Protein AF-A0A3B9HHT2-F1 (afdb_monomer_lite)

pLDDT: mean 70.35, std 12.91, range [38.66, 88.5]

Secondary structure (DSSP, 8-state):
--HHHHHHHHHHHHHHHHHT----TTSTTHHHHHHHHHHHHHHHHHHHHHHHHTTS-HHHHHHHHHHHHHHHHHHHH-

Foldseek 3Di:
DDPVVVVVVLCVVLVVVVVPPPQDPPPPCSVVLVVQSVVLSVVLSVQLVVCVVVPPPSVVSNVVSVVVSVVVNVVSND

Sequence (78 aa):
MDIRTLKKRVFYVIAEAIDHVNLDPSEKDAESKTDSLLTLFEETVTRINAGKRAGTNARAHFRQVKNEFNSRIQEILG

Radius of gyration: 13.77 Å; chains: 1; bounding box: 32×23×40 Å

Structure (mmCIF, N/CA/C/O backbone):
data_AF-A0A3B9HHT2-F1
#
_entry.id   AF-A0A3B9HHT2-F1
#
loop_
_atom_site.group_PDB
_atom_site.id
_atom_site.type_symbol
_atom_site.label_atom_id
_atom_site.label_alt_id
_atom_site.label_comp_id
_atom_site.label_asym_id
_atom_site.label_entity_id
_atom_site.label_seq_id
_atom_site.pdbx_PDB_ins_code
_atom_site.Cartn_x
_atom_site.Cartn_y
_atom_site.Cartn_z
_atom_site.occupancy
_atom_site.B_iso_or_equiv
_atom_site.auth_seq_id
_atom_site.auth_comp_id
_atom_site.auth_asym_id
_atom_site.auth_atom_id
_atom_site.pdbx_PDB_model_num
ATOM 1 N N . MET A 1 1 ? 4.518 7.947 -21.541 1.00 45.44 1 MET A N 1
ATOM 2 C CA . MET A 1 1 ? 3.481 7.859 -20.486 1.00 45.44 1 MET A CA 1
ATOM 3 C C . MET A 1 1 ? 3.918 8.737 -19.326 1.00 45.44 1 MET A C 1
ATOM 5 O O . MET A 1 1 ? 4.945 8.447 -18.723 1.00 45.44 1 MET A O 1
ATOM 9 N N . ASP A 1 2 ? 3.204 9.836 -19.092 1.00 38.66 2 ASP A N 1
ATOM 10 C CA . ASP A 1 2 ? 3.573 10.873 -18.122 1.00 38.66 2 ASP A CA 1
ATOM 11 C C . ASP A 1 2 ? 3.598 10.317 -16.680 1.00 38.66 2 ASP A C 1
ATOM 13 O O . ASP A 1 2 ? 2.793 9.456 -16.307 1.00 38.66 2 ASP A O 1
ATOM 17 N N . ILE A 1 3 ? 4.543 10.786 -15.862 1.00 40.00 3 ILE A N 1
ATOM 18 C CA . ILE A 1 3 ? 4.718 10.402 -14.452 1.00 40.00 3 ILE A CA 1
ATOM 19 C C . ILE A 1 3 ? 3.429 10.658 -13.655 1.00 40.00 3 ILE A C 1
ATOM 21 O O . ILE A 1 3 ? 3.087 9.857 -12.780 1.00 40.00 3 ILE A O 1
ATOM 25 N N . ARG A 1 4 ? 2.662 11.702 -14.008 1.00 46.00 4 ARG A N 1
ATOM 26 C CA . ARG A 1 4 ? 1.348 11.986 -13.401 1.00 46.00 4 ARG A CA 1
ATOM 27 C C . ARG A 1 4 ? 0.330 10.870 -13.626 1.00 46.00 4 ARG A C 1
ATOM 29 O O . ARG A 1 4 ? -0.415 10.539 -12.708 1.00 46.00 4 ARG A O 1
ATOM 36 N N . THR A 1 5 ? 0.313 10.258 -14.808 1.00 48.50 5 THR A N 1
ATOM 37 C CA . THR A 1 5 ? -0.653 9.204 -15.157 1.00 48.50 5 THR A CA 1
ATOM 38 C C . THR A 1 5 ? -0.375 7.907 -14.401 1.00 48.50 5 THR A C 1
ATOM 40 O O . THR A 1 5 ? -1.313 7.230 -13.986 1.00 48.50 5 THR A O 1
ATOM 43 N N . LEU A 1 6 ? 0.902 7.565 -14.173 1.00 47.19 6 LEU A N 1
ATOM 44 C CA . LEU A 1 6 ? 1.240 6.387 -13.371 1.00 47.19 6 LEU A CA 1
ATOM 45 C C . LEU A 1 6 ? 0.950 6.621 -11.885 1.00 47.19 6 LEU A C 1
ATOM 47 O O . LEU A 1 6 ? 0.344 5.752 -11.272 1.00 47.19 6 LEU A O 1
ATOM 51 N N . LYS A 1 7 ? 1.300 7.790 -11.327 1.00 48.97 7 LYS A N 1
ATOM 52 C CA . LYS A 1 7 ? 0.941 8.137 -9.941 1.00 48.97 7 LYS A CA 1
ATOM 53 C C . LYS A 1 7 ? -0.568 8.059 -9.713 1.00 48.97 7 LYS A C 1
ATOM 55 O O . LYS A 1 7 ? -0.981 7.440 -8.747 1.00 48.97 7 LYS A O 1
ATOM 60 N N . LYS A 1 8 ? -1.384 8.586 -10.637 1.00 53.25 8 LYS A N 1
ATOM 61 C CA . LYS A 1 8 ? -2.851 8.466 -10.571 1.00 53.25 8 LYS A CA 1
ATOM 62 C C . LYS A 1 8 ? -3.335 7.018 -10.633 1.00 53.25 8 LYS A C 1
ATOM 64 O O . LYS A 1 8 ? -4.196 6.648 -9.855 1.00 53.25 8 LYS A O 1
ATOM 69 N N . ARG A 1 9 ? -2.798 6.189 -11.533 1.00 55.19 9 ARG A N 1
ATOM 70 C CA . ARG A 1 9 ? -3.204 4.773 -11.627 1.00 55.19 9 ARG A CA 1
ATOM 71 C C . ARG A 1 9 ? -2.808 3.958 -10.397 1.00 55.19 9 ARG A C 1
ATOM 73 O O . ARG A 1 9 ? -3.585 3.122 -9.965 1.00 55.19 9 ARG A O 1
ATOM 80 N N . VAL A 1 10 ? -1.622 4.205 -9.845 1.00 57.94 10 VAL A N 1
ATOM 81 C CA . VAL A 1 10 ? -1.163 3.571 -8.600 1.00 57.94 10 VAL A CA 1
ATOM 82 C C . VAL A 1 10 ? -2.003 4.045 -7.419 1.00 57.94 10 VAL A C 1
ATOM 84 O O . VAL A 1 10 ? -2.434 3.219 -6.629 1.00 57.94 10 VAL A O 1
ATOM 87 N N . PHE A 1 11 ? -2.303 5.345 -7.358 1.00 59.72 11 PHE A N 1
ATOM 88 C CA . PHE A 1 11 ? -3.235 5.913 -6.391 1.00 59.72 11 PHE A CA 1
ATOM 89 C C . PHE A 1 11 ? -4.600 5.225 -6.465 1.00 59.72 11 PHE A C 1
ATOM 91 O O . PHE A 1 11 ? -5.069 4.762 -5.444 1.00 59.72 11 PHE A O 1
ATOM 98 N N . TYR A 1 12 ? -5.193 5.074 -7.653 1.00 58.81 12 TYR A N 1
ATOM 99 C CA . TYR A 1 12 ? -6.497 4.417 -7.795 1.00 58.81 12 TYR A CA 1
ATOM 100 C C . TYR A 1 12 ? -6.481 2.952 -7.366 1.00 58.81 12 TYR A C 1
ATOM 102 O O . TYR A 1 12 ? -7.352 2.553 -6.616 1.00 58.81 12 TYR A O 1
ATOM 110 N N . VAL A 1 13 ? -5.486 2.166 -7.787 1.00 58.50 13 VAL A N 1
ATOM 111 C CA . VAL A 1 13 ? -5.424 0.737 -7.431 1.00 58.50 13 VAL A CA 1
ATOM 112 C C . VAL A 1 13 ? -5.229 0.534 -5.928 1.00 58.50 13 VAL A C 1
ATOM 114 O O . VAL A 1 13 ? -5.738 -0.435 -5.377 1.00 58.50 13 VAL A O 1
ATOM 117 N N . ILE A 1 14 ? -4.482 1.421 -5.266 1.00 58.53 14 ILE A N 1
ATOM 118 C CA . ILE A 1 14 ? -4.242 1.305 -3.825 1.00 58.53 14 ILE A CA 1
ATOM 119 C C . ILE A 1 14 ? -5.398 1.910 -3.018 1.00 58.53 14 ILE A C 1
ATOM 121 O O . ILE A 1 14 ? -5.820 1.303 -2.043 1.00 58.53 14 ILE A O 1
ATOM 125 N N . ALA A 1 15 ? -5.956 3.044 -3.442 1.00 57.88 15 ALA A N 1
ATOM 126 C CA . ALA A 1 15 ? -7.150 3.617 -2.827 1.00 57.88 15 ALA A CA 1
ATOM 127 C C . ALA A 1 15 ? -8.340 2.657 -2.934 1.00 57.88 15 ALA A C 1
ATOM 129 O O . ALA A 1 15 ? -9.002 2.435 -1.939 1.00 57.88 15 ALA A O 1
ATOM 130 N N . GLU A 1 16 ? -8.551 2.015 -4.086 1.00 61.81 16 GLU A N 1
ATOM 131 C CA . GLU A 1 16 ? -9.573 0.975 -4.267 1.00 61.81 16 GLU A CA 1
ATOM 132 C C . GLU A 1 16 ? -9.300 -0.241 -3.366 1.00 61.81 16 GLU A C 1
ATOM 134 O O . GLU A 1 16 ? -10.217 -0.781 -2.758 1.00 61.81 16 GLU A O 1
ATOM 139 N N . ALA A 1 17 ? -8.032 -0.644 -3.207 1.00 61.25 17 ALA A N 1
ATOM 140 C CA . ALA A 1 17 ? -7.674 -1.718 -2.283 1.00 61.25 17 ALA A CA 1
ATOM 141 C C . ALA A 1 17 ? -7.984 -1.363 -0.819 1.00 61.25 17 ALA A C 1
ATOM 143 O O . ALA A 1 17 ? -8.432 -2.250 -0.104 1.00 61.25 17 ALA A O 1
ATOM 144 N N . ILE A 1 18 ? -7.773 -0.107 -0.398 1.00 59.91 18 ILE A N 1
ATOM 145 C CA . ILE A 1 18 ? -8.056 0.393 0.961 1.00 59.91 18 ILE A CA 1
ATOM 146 C C . ILE A 1 18 ? -9.553 0.663 1.175 1.00 59.91 18 ILE A C 1
ATOM 148 O O . ILE A 1 18 ? -10.067 0.306 2.225 1.00 59.91 18 ILE A O 1
ATOM 152 N N . ASP A 1 19 ? -10.276 1.212 0.195 1.00 58.78 19 ASP A N 1
ATOM 153 C CA . ASP A 1 19 ? -11.732 1.450 0.268 1.00 58.78 19 ASP A CA 1
ATOM 154 C C . ASP A 1 19 ? -12.516 0.144 0.473 1.00 58.78 19 ASP A C 1
ATOM 156 O O . ASP A 1 19 ? -13.608 0.141 1.041 1.00 58.78 19 ASP A O 1
ATOM 160 N N . HIS A 1 20 ? -11.965 -0.984 0.021 1.00 57.59 20 HIS A N 1
ATOM 161 C CA . HIS A 1 20 ? -12.529 -2.309 0.269 1.00 57.59 20 HIS A CA 1
ATOM 162 C C . HIS A 1 20 ? -12.083 -2.938 1.599 1.00 57.59 20 HIS A C 1
ATOM 164 O O . HIS A 1 20 ? -12.618 -3.981 1.982 1.00 57.59 20 HIS A O 1
ATOM 170 N N . VAL A 1 21 ? -11.145 -2.319 2.322 1.00 61.69 21 VAL A N 1
ATOM 171 C CA . VAL A 1 21 ? -10.814 -2.697 3.697 1.00 61.69 21 VAL A CA 1
ATOM 172 C C . VAL A 1 21 ? -11.832 -2.048 4.626 1.00 61.69 21 VAL A C 1
ATOM 174 O O . VAL A 1 21 ? -11.684 -0.910 5.061 1.00 61.69 21 VAL A O 1
ATOM 177 N N . ASN A 1 22 ? -12.872 -2.799 4.966 1.00 59.50 22 ASN A N 1
ATOM 178 C CA . ASN A 1 22 ? -13.812 -2.380 5.994 1.00 59.50 22 ASN A CA 1
ATOM 179 C C . ASN A 1 22 ? -13.240 -2.750 7.372 1.00 59.50 22 ASN A C 1
ATOM 181 O O . ASN A 1 22 ? -13.513 -3.835 7.886 1.00 59.50 22 ASN A O 1
ATOM 185 N N . LEU A 1 23 ? -12.384 -1.889 7.932 1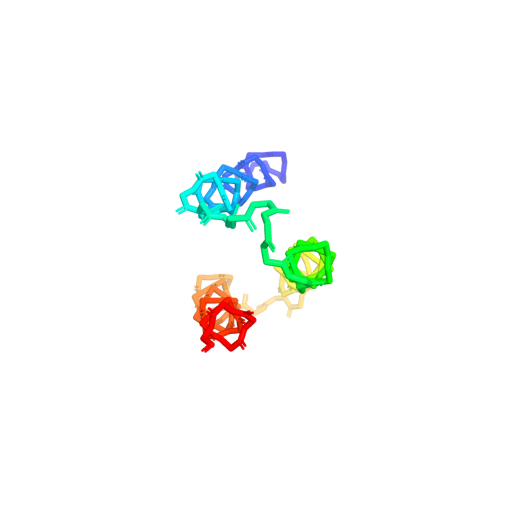.00 61.06 23 LEU A N 1
ATOM 186 C CA . LEU A 1 23 ? -11.956 -2.021 9.326 1.00 61.06 23 LEU A CA 1
ATOM 187 C C . LEU A 1 23 ? -13.148 -1.677 10.218 1.00 61.06 23 LEU A C 1
ATOM 189 O O . LEU A 1 23 ? -13.695 -0.579 10.117 1.00 61.06 23 LEU A O 1
ATOM 193 N N . ASP A 1 24 ? -13.562 -2.610 11.076 1.00 61.34 24 ASP A N 1
ATOM 194 C CA . ASP A 1 24 ? -14.577 -2.321 12.084 1.00 61.34 24 ASP A CA 1
ATOM 195 C C . ASP A 1 24 ? -13.997 -1.274 13.054 1.00 61.34 24 ASP A C 1
ATOM 197 O O . ASP A 1 24 ? -13.008 -1.562 13.728 1.00 61.34 24 ASP A O 1
ATOM 201 N N . PRO A 1 25 ? -14.564 -0.059 13.151 1.00 58.84 25 PRO A N 1
ATOM 202 C CA . PRO A 1 25 ? -14.032 0.989 14.020 1.00 58.84 25 PRO A CA 1
ATOM 203 C C . PRO A 1 25 ? -14.129 0.641 15.515 1.00 58.84 25 PRO A C 1
ATOM 205 O O . PRO A 1 25 ? -13.570 1.357 16.343 1.00 58.84 25 PRO A O 1
ATOM 208 N N . SER A 1 26 ? -14.837 -0.437 15.873 1.00 59.47 26 SER A N 1
ATOM 209 C CA . SER A 1 26 ? -14.855 -0.997 17.225 1.00 59.47 26 SER A CA 1
ATOM 210 C C . SER A 1 26 ? -13.685 -1.951 17.514 1.00 59.47 26 SER A C 1
ATOM 212 O O . SER A 1 26 ? -13.455 -2.283 18.681 1.00 59.47 26 SER A O 1
ATOM 214 N N . GLU A 1 27 ? -12.906 -2.361 16.501 1.00 66.81 27 GLU A N 1
ATOM 215 C CA . GLU A 1 27 ? -11.660 -3.089 16.730 1.00 66.81 27 GLU A CA 1
ATOM 216 C C . GLU A 1 27 ? -10.651 -2.182 17.433 1.00 66.81 27 GLU A C 1
ATOM 218 O O . GLU A 1 27 ? -10.280 -1.112 16.951 1.00 66.81 27 GLU A O 1
ATOM 223 N N . LYS A 1 28 ? -10.135 -2.678 18.560 1.00 68.19 28 LYS A N 1
ATOM 224 C CA . LYS A 1 28 ? -9.105 -2.021 19.373 1.00 68.19 28 LYS A CA 1
ATOM 225 C C . LYS A 1 28 ? -7.854 -1.628 18.571 1.00 68.19 28 LYS A C 1
ATOM 227 O O . LYS A 1 28 ? -7.163 -0.692 18.959 1.00 68.19 28 LYS A O 1
ATOM 232 N N . ASP A 1 29 ? -7.605 -2.312 17.454 1.00 71.31 29 ASP A N 1
ATOM 233 C CA . ASP A 1 29 ? -6.418 -2.135 16.619 1.00 71.31 29 ASP A CA 1
ATOM 234 C C . ASP A 1 29 ? -6.723 -1.453 15.270 1.00 71.31 29 ASP A C 1
ATOM 236 O O . ASP A 1 29 ? -5.822 -1.313 14.443 1.00 71.31 29 ASP A O 1
ATOM 240 N N . ALA A 1 30 ? -7.961 -0.998 15.028 1.00 66.44 30 ALA A N 1
ATOM 241 C CA . ALA A 1 30 ? -8.370 -0.412 13.746 1.00 66.44 30 ALA A CA 1
ATOM 242 C C . ALA A 1 30 ? -7.526 0.814 13.354 1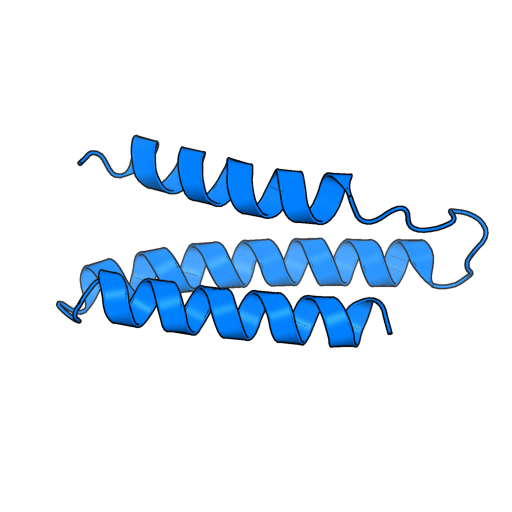.00 66.44 30 ALA A C 1
ATOM 244 O O . ALA A 1 30 ? -7.104 0.942 12.203 1.00 66.44 30 ALA A O 1
ATOM 245 N N . GLU A 1 31 ? -7.223 1.693 14.311 1.00 71.31 31 GLU A N 1
ATOM 246 C CA . GLU A 1 31 ? -6.379 2.875 14.089 1.00 71.31 31 GLU A CA 1
ATOM 247 C C . GLU A 1 31 ? -4.940 2.471 13.723 1.00 71.31 31 GLU A C 1
ATOM 249 O O . GLU A 1 31 ? -4.393 2.933 12.724 1.00 71.31 31 GLU A O 1
ATOM 254 N N . SER A 1 32 ? -4.363 1.502 14.442 1.00 76.62 32 SER A N 1
ATOM 255 C CA . SER A 1 32 ? -3.009 1.000 14.170 1.00 76.62 32 SER A CA 1
ATOM 256 C C . SER A 1 32 ? -2.900 0.266 12.825 1.00 76.62 32 SER A C 1
ATOM 258 O O . SER A 1 32 ? -1.914 0.438 12.096 1.00 76.62 32 SER A O 1
ATOM 260 N N . LYS A 1 33 ? -3.922 -0.517 12.455 1.00 73.94 33 LYS A N 1
ATOM 261 C CA . LYS A 1 33 ? -4.024 -1.155 11.134 1.00 73.94 33 LYS A CA 1
ATOM 262 C C . LYS A 1 33 ? -4.128 -0.101 10.032 1.00 73.94 33 LYS A C 1
ATOM 264 O O . LYS A 1 33 ? -3.442 -0.215 9.018 1.00 73.94 33 LYS A O 1
ATOM 269 N N . THR A 1 34 ? -4.911 0.956 10.250 1.00 74.69 34 THR A N 1
ATOM 270 C CA . THR A 1 34 ? -5.044 2.078 9.307 1.00 74.69 34 THR A CA 1
ATOM 271 C C . THR A 1 34 ? -3.706 2.784 9.077 1.00 74.69 34 THR A C 1
ATOM 273 O O . THR A 1 34 ? -3.280 2.925 7.929 1.00 74.69 34 THR A O 1
ATOM 276 N N . ASP A 1 35 ? -2.994 3.148 10.144 1.00 77.06 35 ASP A N 1
ATOM 277 C CA . ASP A 1 35 ? -1.678 3.795 10.046 1.00 77.06 35 ASP A CA 1
ATOM 278 C C . ASP A 1 35 ? -0.642 2.908 9.340 1.00 77.06 35 ASP A C 1
ATOM 280 O O . ASP A 1 35 ? 0.158 3.379 8.521 1.00 77.06 35 ASP A O 1
ATOM 284 N N . SER A 1 36 ? -0.687 1.599 9.597 1.00 82.12 36 SER A N 1
ATOM 285 C CA . SER A 1 36 ? 0.187 0.623 8.940 1.00 82.12 36 SER A CA 1
ATOM 286 C C . SER A 1 36 ? -0.090 0.531 7.435 1.00 82.12 36 SER A C 1
ATOM 288 O O . SER A 1 36 ? 0.851 0.479 6.637 1.00 82.12 36 SER A O 1
ATOM 290 N N . LEU A 1 37 ? -1.363 0.562 7.023 1.00 79.25 37 LEU A N 1
ATOM 291 C CA . LEU A 1 37 ? -1.758 0.567 5.610 1.00 79.25 37 LEU A CA 1
ATOM 292 C C . LEU A 1 37 ? -1.330 1.857 4.897 1.00 79.25 37 LEU A C 1
ATOM 294 O O . LEU A 1 37 ? -0.825 1.793 3.772 1.00 79.25 37 LEU A O 1
ATOM 298 N N . LEU A 1 38 ? -1.481 3.016 5.548 1.00 78.06 38 LEU A N 1
ATOM 299 C CA . LEU A 1 38 ? -1.028 4.306 5.016 1.00 78.06 38 LEU A CA 1
ATOM 300 C C . LEU A 1 38 ? 0.495 4.336 4.835 1.00 78.06 38 LEU A C 1
ATOM 302 O O . LEU A 1 38 ? 0.988 4.700 3.765 1.00 78.06 38 LEU A O 1
ATOM 306 N N . THR A 1 39 ? 1.242 3.869 5.835 1.00 84.81 39 THR A N 1
ATOM 307 C CA . THR A 1 39 ? 2.709 3.770 5.762 1.00 84.81 39 THR A CA 1
ATOM 308 C C . THR A 1 39 ? 3.143 2.854 4.612 1.00 84.81 39 THR A C 1
ATOM 310 O O . THR A 1 39 ? 3.969 3.227 3.773 1.00 84.81 39 THR A O 1
ATOM 313 N N . LEU A 1 40 ? 2.531 1.670 4.505 1.00 84.56 40 LEU A N 1
ATOM 314 C CA . LEU A 1 40 ? 2.799 0.714 3.430 1.00 84.56 40 LEU A CA 1
ATOM 315 C C . LEU A 1 40 ? 2.519 1.313 2.038 1.00 84.56 40 LEU A C 1
ATOM 317 O O . LEU A 1 40 ? 3.255 1.048 1.077 1.00 84.56 40 LEU A O 1
ATOM 321 N N . PHE A 1 41 ? 1.471 2.130 1.912 1.00 80.00 41 PHE A N 1
ATOM 322 C CA . PHE A 1 41 ? 1.154 2.846 0.679 1.00 80.00 41 PHE A CA 1
ATOM 323 C C . PHE A 1 41 ? 2.274 3.814 0.269 1.00 80.00 41 PHE A C 1
ATOM 325 O O . PHE A 1 41 ? 2.740 3.766 -0.878 1.00 80.00 41 PHE A O 1
ATOM 332 N N . GLU A 1 42 ? 2.750 4.655 1.187 1.00 79.19 42 GLU A N 1
ATOM 333 C CA . GLU A 1 42 ? 3.808 5.635 0.912 1.00 79.19 42 GLU A CA 1
ATOM 334 C C . GLU A 1 42 ? 5.130 4.968 0.495 1.00 79.19 42 GLU A C 1
ATOM 336 O O . GLU A 1 42 ? 5.771 5.372 -0.491 1.00 79.19 42 GLU A O 1
ATOM 341 N N . GLU A 1 43 ? 5.507 3.885 1.181 1.00 86.06 43 GLU A N 1
ATOM 342 C CA . GLU A 1 43 ? 6.678 3.070 0.842 1.00 86.06 43 GLU A CA 1
ATOM 343 C C . GLU A 1 43 ? 6.564 2.488 -0.573 1.00 86.06 43 GLU A C 1
ATOM 345 O O . GLU A 1 43 ? 7.497 2.564 -1.382 1.00 86.06 43 GLU A O 1
ATOM 350 N N . THR A 1 44 ? 5.394 1.945 -0.908 1.00 84.25 44 THR A N 1
ATOM 351 C CA . THR A 1 44 ? 5.113 1.315 -2.205 1.00 84.25 44 THR A CA 1
ATOM 352 C C . THR A 1 44 ? 5.225 2.320 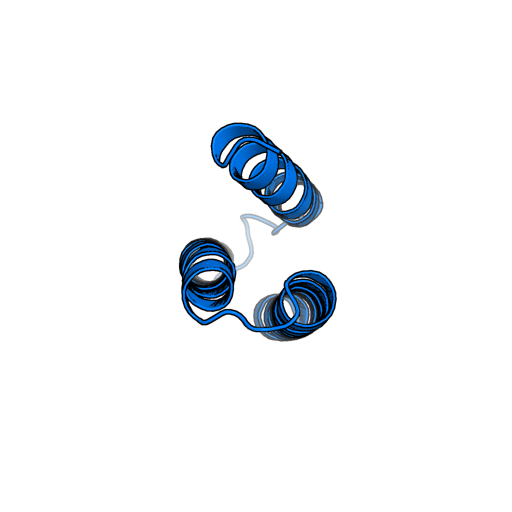-3.349 1.00 84.25 44 THR A C 1
ATOM 354 O O . THR A 1 44 ? 5.877 2.051 -4.367 1.00 84.25 44 THR A O 1
ATOM 357 N N . VAL A 1 45 ? 4.670 3.524 -3.175 1.00 78.88 45 VAL A N 1
ATOM 358 C CA . VAL A 1 45 ? 4.796 4.619 -4.149 1.00 78.88 45 VAL A CA 1
ATOM 359 C C . VAL A 1 45 ? 6.262 5.010 -4.343 1.00 78.88 45 VAL A C 1
ATOM 361 O O . VAL A 1 45 ? 6.715 5.191 -5.482 1.00 78.88 45 VAL A O 1
ATOM 364 N N . THR A 1 46 ? 7.027 5.106 -3.257 1.00 83.31 46 THR A N 1
ATOM 365 C CA . THR A 1 46 ? 8.457 5.438 -3.301 1.00 83.31 46 THR A CA 1
ATOM 366 C C . THR A 1 46 ? 9.249 4.381 -4.071 1.00 83.31 46 THR A C 1
ATOM 368 O O . THR A 1 46 ? 10.001 4.718 -4.991 1.00 83.31 46 THR A O 1
ATOM 371 N N . ARG A 1 47 ? 9.010 3.094 -3.797 1.00 84.31 47 ARG A N 1
ATOM 372 C CA . ARG A 1 47 ? 9.690 1.970 -4.462 1.00 84.31 47 ARG A CA 1
ATOM 373 C C . ARG A 1 47 ? 9.367 1.870 -5.949 1.00 84.31 47 ARG A C 1
ATOM 375 O O . ARG A 1 47 ? 10.269 1.624 -6.754 1.00 84.31 47 ARG A O 1
ATOM 382 N N . ILE A 1 48 ? 8.117 2.107 -6.351 1.00 78.31 48 ILE A N 1
ATOM 383 C CA . ILE A 1 48 ? 7.734 2.150 -7.774 1.00 78.31 48 ILE A CA 1
ATOM 384 C C . ILE A 1 48 ? 8.482 3.279 -8.499 1.00 78.31 48 ILE A C 1
ATOM 386 O O . ILE A 1 48 ? 8.975 3.087 -9.615 1.00 78.31 48 ILE A O 1
ATOM 390 N N . ASN A 1 49 ? 8.598 4.450 -7.867 1.00 74.75 49 ASN A N 1
ATOM 391 C CA . ASN A 1 49 ? 9.317 5.588 -8.440 1.00 74.75 49 ASN A CA 1
ATOM 392 C C . ASN A 1 49 ? 10.838 5.361 -8.491 1.00 74.75 49 ASN A C 1
ATOM 394 O O . ASN A 1 49 ? 11.478 5.807 -9.444 1.00 74.75 49 ASN A O 1
ATOM 398 N N . ALA A 1 50 ? 11.408 4.646 -7.516 1.00 76.00 50 ALA A N 1
ATOM 399 C CA . ALA A 1 50 ? 12.828 4.303 -7.482 1.00 76.00 50 ALA A CA 1
ATOM 400 C C . ALA A 1 50 ? 13.223 3.339 -8.614 1.00 76.00 50 ALA A C 1
ATOM 402 O O . ALA A 1 50 ? 14.179 3.608 -9.340 1.00 76.00 50 ALA A O 1
ATOM 403 N N . GLY A 1 51 ? 12.449 2.272 -8.848 1.00 66.94 51 GLY A N 1
ATOM 404 C CA . GLY A 1 51 ? 12.752 1.313 -9.922 1.00 66.94 51 GLY A CA 1
ATOM 405 C C . GLY A 1 51 ? 12.710 1.928 -11.321 1.00 66.94 51 GLY A C 1
ATOM 406 O O . GLY A 1 51 ? 13.513 1.578 -12.179 1.00 66.94 51 GLY A O 1
ATOM 407 N N . LYS A 1 52 ? 11.862 2.941 -11.540 1.00 62.59 52 LYS A N 1
ATOM 408 C CA . LYS A 1 52 ? 11.873 3.718 -12.790 1.00 62.59 52 LYS A CA 1
ATOM 409 C C . LYS A 1 52 ? 13.191 4.451 -13.052 1.00 62.59 52 LYS A C 1
ATOM 411 O O . LYS A 1 52 ? 13.528 4.654 -14.214 1.00 62.59 52 LYS A O 1
ATOM 416 N N . ARG A 1 53 ? 13.907 4.875 -12.006 1.00 62.56 53 ARG A N 1
ATOM 417 C CA . ARG A 1 53 ? 15.192 5.584 -12.132 1.00 62.56 53 ARG A CA 1
ATOM 418 C C . ARG A 1 53 ? 16.364 4.629 -12.371 1.00 62.56 53 ARG A C 1
ATOM 420 O O . ARG A 1 53 ? 17.359 5.047 -12.943 1.00 62.56 53 ARG A O 1
ATOM 427 N N . ALA A 1 54 ? 16.229 3.364 -11.973 1.00 62.66 54 ALA A N 1
ATOM 428 C CA . ALA A 1 54 ? 17.292 2.361 -12.030 1.00 62.66 54 ALA A CA 1
ATOM 429 C C . ALA A 1 54 ? 17.444 1.656 -13.396 1.00 62.66 54 ALA A C 1
ATOM 431 O O . ALA A 1 54 ? 18.283 0.773 -13.529 1.00 62.66 54 ALA A O 1
ATOM 432 N N . GLY A 1 55 ? 16.629 1.990 -14.406 1.00 61.81 55 GLY A N 1
ATOM 433 C CA . GLY A 1 55 ? 16.694 1.345 -15.727 1.00 61.81 55 GLY A CA 1
ATOM 434 C C . GLY A 1 55 ? 16.277 -0.134 -15.738 1.00 61.81 55 GLY A C 1
ATOM 435 O O . GLY A 1 55 ? 16.458 -0.817 -16.743 1.00 61.81 55 GLY A O 1
ATOM 436 N N . THR A 1 56 ? 15.700 -0.642 -14.645 1.00 65.62 56 THR A N 1
ATOM 437 C CA . THR A 1 56 ? 15.154 -1.999 -14.570 1.00 65.62 56 THR A CA 1
ATOM 438 C C . THR A 1 56 ? 13.893 -2.125 -15.422 1.00 65.62 56 THR A C 1
ATOM 440 O O . THR A 1 56 ? 13.210 -1.141 -15.719 1.00 65.62 56 THR A O 1
ATOM 443 N N . ASN A 1 57 ? 13.551 -3.354 -15.831 1.00 78.75 57 ASN A N 1
ATOM 444 C CA . ASN A 1 57 ? 12.305 -3.616 -16.548 1.00 78.75 57 ASN A CA 1
ATOM 445 C C . ASN A 1 57 ? 11.114 -3.148 -15.693 1.00 78.75 57 ASN A C 1
ATOM 447 O O . ASN A 1 57 ? 10.689 -3.831 -14.760 1.00 78.75 57 ASN A O 1
ATOM 451 N N . ALA A 1 58 ? 10.567 -1.979 -16.036 1.00 72.31 58 ALA A N 1
ATOM 452 C CA . ALA A 1 58 ? 9.562 -1.286 -15.238 1.00 72.31 58 ALA A CA 1
ATOM 453 C C . ALA A 1 58 ? 8.311 -2.139 -14.981 1.00 72.31 58 ALA A C 1
ATOM 455 O O . ALA A 1 58 ? 7.653 -1.975 -13.956 1.00 72.31 58 ALA A O 1
ATOM 456 N N . ARG A 1 59 ? 7.988 -3.073 -15.888 1.00 75.81 59 ARG A N 1
ATOM 457 C CA . ARG A 1 59 ? 6.844 -3.979 -15.745 1.00 75.81 59 ARG A CA 1
ATOM 458 C C . ARG A 1 59 ? 7.119 -5.091 -14.734 1.00 75.81 59 ARG A C 1
ATOM 460 O O . ARG A 1 59 ? 6.232 -5.406 -13.944 1.00 75.81 59 ARG A O 1
ATOM 467 N N . ALA A 1 60 ? 8.320 -5.669 -14.758 1.00 81.88 60 ALA A N 1
ATOM 468 C CA . ALA A 1 60 ? 8.734 -6.679 -13.786 1.00 81.88 60 ALA A CA 1
ATOM 469 C C . ALA A 1 60 ? 8.854 -6.067 -12.381 1.00 81.88 60 ALA A C 1
ATOM 471 O O . ALA A 1 60 ? 8.271 -6.598 -11.439 1.00 81.88 60 ALA A O 1
ATOM 472 N N . HIS A 1 61 ? 9.489 -4.894 -12.278 1.00 81.25 61 HIS A N 1
ATOM 473 C CA . HIS A 1 61 ? 9.614 -4.141 -11.025 1.00 81.25 61 HIS A CA 1
ATOM 474 C C . HIS A 1 61 ? 8.251 -3.790 -10.424 1.00 81.25 61 HIS A C 1
ATOM 476 O O . HIS A 1 61 ? 7.989 -4.054 -9.256 1.00 81.25 61 HIS A O 1
ATOM 482 N N . PHE A 1 62 ? 7.339 -3.252 -11.239 1.00 81.00 62 PHE A N 1
ATOM 483 C CA . PHE A 1 62 ? 5.990 -2.933 -10.779 1.00 81.00 62 PHE A CA 1
ATOM 484 C C . PHE A 1 62 ? 5.229 -4.172 -10.292 1.00 81.00 62 PHE A C 1
ATOM 486 O O . PHE A 1 62 ? 4.559 -4.113 -9.265 1.00 81.00 62 PHE A O 1
ATOM 493 N N . ARG A 1 63 ? 5.335 -5.300 -11.009 1.00 83.00 63 ARG A N 1
ATOM 494 C CA . ARG A 1 63 ? 4.676 -6.552 -10.611 1.00 83.00 63 ARG A CA 1
ATOM 495 C C . ARG A 1 63 ? 5.204 -7.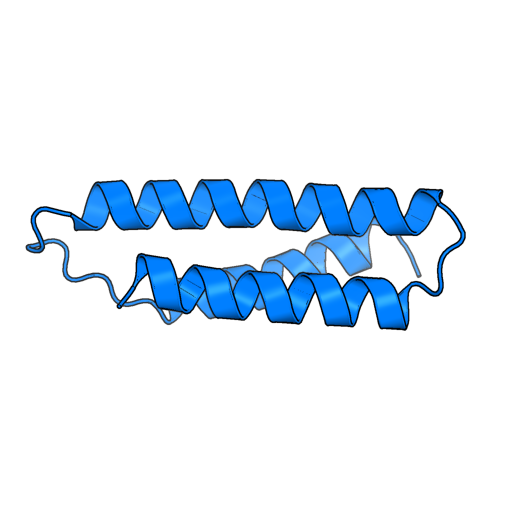061 -9.272 1.00 83.00 63 ARG A C 1
ATOM 497 O O . ARG A 1 63 ? 4.402 -7.463 -8.440 1.00 83.00 63 ARG A O 1
ATOM 504 N N . GLN A 1 64 ? 6.519 -7.019 -9.070 1.00 86.19 64 GLN A N 1
ATOM 505 C 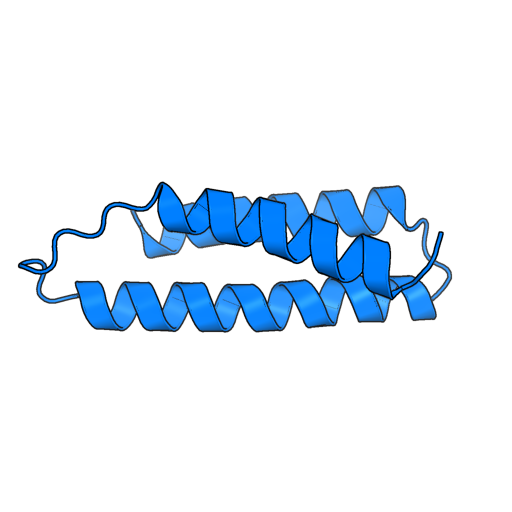CA . GLN A 1 64 ? 7.132 -7.404 -7.804 1.00 86.19 64 GLN A CA 1
ATOM 506 C C . GLN A 1 64 ? 6.611 -6.531 -6.657 1.00 86.19 64 GLN A C 1
ATOM 508 O O . GLN A 1 64 ? 6.065 -7.054 -5.692 1.00 86.19 64 GLN A O 1
ATOM 513 N N . VAL A 1 65 ? 6.703 -5.205 -6.802 1.00 85.25 65 VAL A N 1
ATOM 514 C CA . VAL A 1 65 ? 6.268 -4.267 -5.758 1.00 85.25 65 VAL A CA 1
ATOM 515 C C . VAL A 1 65 ? 4.771 -4.412 -5.456 1.00 85.25 65 VAL A C 1
ATOM 517 O O . VAL A 1 65 ? 4.379 -4.368 -4.295 1.00 85.25 65 VAL A O 1
ATOM 520 N N . LYS A 1 66 ? 3.932 -4.662 -6.472 1.00 82.19 66 LYS A N 1
ATOM 521 C CA . LYS A 1 66 ? 2.504 -4.957 -6.277 1.00 82.19 66 LYS A CA 1
ATOM 522 C C . LYS A 1 66 ? 2.276 -6.241 -5.471 1.00 82.19 66 LYS A C 1
ATOM 524 O O . LYS A 1 66 ? 1.420 -6.256 -4.594 1.00 82.19 66 LYS A O 1
ATOM 529 N N . ASN A 1 67 ? 2.988 -7.320 -5.790 1.00 86.25 67 ASN A N 1
ATOM 530 C CA . ASN A 1 67 ? 2.813 -8.591 -5.087 1.00 86.25 67 ASN A CA 1
ATOM 531 C C . ASN A 1 67 ? 3.204 -8.461 -3.610 1.00 86.25 67 ASN A C 1
ATOM 533 O O . ASN A 1 67 ? 2.471 -8.928 -2.750 1.00 86.25 67 ASN A O 1
ATOM 537 N N . GLU A 1 68 ? 4.310 -7.772 -3.324 1.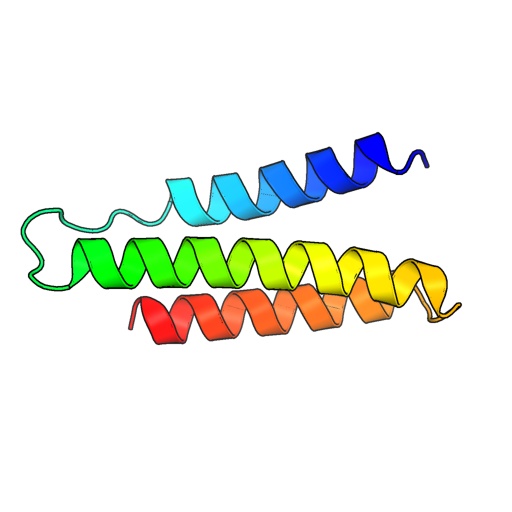00 88.50 68 GLU A N 1
ATOM 538 C CA . GLU A 1 68 ? 4.746 -7.509 -1.950 1.00 88.50 68 GLU A CA 1
ATOM 539 C C . GLU A 1 68 ? 3.750 -6.625 -1.184 1.00 88.50 68 GLU A C 1
ATOM 541 O O . GLU A 1 68 ? 3.450 -6.906 -0.027 1.00 88.50 68 GLU A O 1
ATOM 546 N N . PHE A 1 69 ? 3.193 -5.598 -1.834 1.00 86.12 69 PHE A N 1
ATOM 547 C CA . PHE A 1 69 ? 2.138 -4.763 -1.255 1.00 86.12 69 PHE A CA 1
ATOM 548 C C . PHE A 1 69 ? 0.911 -5.595 -0.854 1.00 86.12 69 PHE A C 1
ATOM 550 O O . PHE A 1 69 ? 0.435 -5.490 0.272 1.00 86.12 69 PHE A O 1
ATOM 557 N N . ASN A 1 70 ? 0.444 -6.475 -1.744 1.00 82.00 70 ASN A N 1
ATOM 558 C CA . ASN A 1 70 ? -0.695 -7.347 -1.464 1.00 82.00 70 ASN A CA 1
ATOM 559 C C . ASN A 1 70 ? -0.426 -8.312 -0.299 1.00 82.00 70 ASN A C 1
ATOM 561 O O . ASN A 1 70 ? -1.310 -8.501 0.532 1.00 82.00 70 ASN A O 1
ATOM 565 N N . SER A 1 71 ? 0.771 -8.906 -0.220 1.00 87.06 71 SER A N 1
ATOM 566 C CA . SER A 1 71 ? 1.138 -9.776 0.906 1.00 87.06 71 SER A CA 1
ATOM 567 C C . SER A 1 71 ? 1.130 -9.018 2.234 1.00 87.06 71 SER A C 1
ATOM 569 O O . SER A 1 71 ? 0.539 -9.493 3.197 1.00 87.06 71 SER A O 1
ATOM 571 N N . ARG A 1 72 ? 1.702 -7.808 2.274 1.00 87.81 72 ARG A N 1
ATOM 572 C CA . ARG A 1 72 ? 1.742 -6.993 3.499 1.00 87.81 72 ARG A CA 1
ATOM 573 C C . ARG A 1 72 ? 0.365 -6.485 3.926 1.00 87.81 72 ARG A C 1
ATOM 575 O O . ARG A 1 72 ? 0.118 -6.385 5.119 1.00 87.81 72 ARG A O 1
ATOM 582 N N . ILE A 1 73 ? -0.552 -6.220 2.990 1.00 83.44 73 ILE A N 1
ATOM 583 C CA . ILE A 1 73 ? -1.957 -5.951 3.344 1.00 83.44 73 ILE A CA 1
ATOM 584 C C . ILE A 1 73 ? -2.550 -7.137 4.112 1.00 83.44 73 ILE A C 1
ATOM 586 O O . ILE A 1 73 ? -3.188 -6.931 5.137 1.00 83.44 73 ILE A O 1
ATOM 590 N N . GLN A 1 74 ? -2.342 -8.369 3.637 1.00 83.00 74 GLN A N 1
ATOM 591 C CA . GLN A 1 74 ? -2.878 -9.558 4.310 1.00 83.00 74 GLN A CA 1
ATOM 592 C C . GLN A 1 74 ? -2.263 -9.762 5.701 1.00 83.00 74 GLN A C 1
ATOM 594 O O . GLN A 1 74 ? -2.959 -10.219 6.592 1.00 83.00 74 GLN A O 1
ATOM 599 N N . GLU A 1 75 ? -0.999 -9.388 5.911 1.00 85.75 75 GLU A N 1
ATOM 600 C CA . GLU A 1 75 ? -0.357 -9.428 7.236 1.00 85.75 75 GLU A CA 1
ATOM 601 C C . GLU A 1 75 ? -0.913 -8.377 8.208 1.00 85.75 75 GLU A C 1
ATOM 603 O O . GLU A 1 75 ? -0.987 -8.637 9.401 1.00 85.75 75 GLU A O 1
ATOM 608 N N . ILE A 1 76 ? -1.288 -7.192 7.713 1.00 81.94 76 ILE A N 1
ATOM 609 C CA . ILE A 1 76 ? -1.862 -6.119 8.543 1.00 81.94 76 ILE A CA 1
ATOM 610 C C . ILE A 1 76 ? -3.328 -6.416 8.898 1.00 81.94 76 ILE A C 1
ATOM 612 O O . ILE A 1 76 ? -3.808 -6.010 9.956 1.00 81.94 76 ILE A O 1
ATOM 616 N N . LEU A 1 77 ? -4.051 -7.078 7.993 1.00 78.56 77 LEU A N 1
ATOM 617 C CA . LEU A 1 77 ? -5.484 -7.345 8.131 1.00 78.56 77 LEU A CA 1
ATOM 618 C C . LEU A 1 77 ? -5.829 -8.727 8.688 1.00 78.56 77 LEU A C 1
ATOM 620 O O . LEU A 1 77 ? -6.963 -8.903 9.133 1.00 78.56 77 LEU A O 1
ATOM 624 N N . GLY A 1 78 ? -4.905 -9.686 8.602 1.00 70.94 78 GLY A N 1
ATOM 625 C CA . GLY A 1 78 ? -5.035 -11.026 9.183 1.00 70.94 78 GLY A CA 1
ATOM 626 C C . GLY A 1 78 ? -4.982 -11.017 10.703 1.00 70.94 78 GLY A C 1
ATOM 627 O O . GLY A 1 78 ? -5.515 -11.993 11.275 1.00 70.94 78 GLY A O 1
#